Protein AF-A0A7C4M8S4-F1 (afdb_monomer_lite)

pLDDT: mean 85.82, std 18.83, range [34.22, 98.69]

Radius of gyration: 20.51 Å; chains: 1; bounding box: 35×55×74 Å

Sequence (175 aa):
MFLLSFLTACAVFVYPVNATPCAVLEVSLPEGTHHGYDMDPWLCECWFLNLTGASQTFTVRINNTSNSLRSYDTRLVIALNDAAYNKLVSLIVNGTGVPKTAFKWGTPKPYKLWTWPSGDVYPTWFNDTKINVGLIPTKSYKDLVVSVTFSDPEGVRIHFDAYGKTTSKTPTSDG

Structure (mmCIF, N/CA/C/O backbone):
data_AF-A0A7C4M8S4-F1
#
_entry.id   AF-A0A7C4M8S4-F1
#
loop_
_atom_site.group_PDB
_atom_site.id
_atom_site.type_symbol
_atom_site.label_atom_id
_atom_site.label_alt_id
_atom_site.label_comp_id
_atom_site.label_asym_id
_atom_site.label_entity_id
_atom_site.label_seq_id
_atom_site.pdbx_PDB_ins_code
_atom_site.Cartn_x
_atom_site.Cartn_y
_atom_site.Cartn_z
_atom_site.occupancy
_atom_site.B_iso_or_equiv
_atom_site.auth_seq_id
_atom_site.auth_comp_id
_atom_site.auth_asym_id
_atom_site.auth_atom_id
_atom_site.pdbx_PDB_model_num
ATOM 1 N N . MET A 1 1 ? 6.287 -40.638 -58.170 1.00 43.44 1 MET A N 1
ATOM 2 C CA . MET A 1 1 ? 6.939 -39.362 -57.811 1.00 43.44 1 MET A CA 1
ATOM 3 C C . MET A 1 1 ? 6.488 -39.013 -56.399 1.00 43.44 1 MET A C 1
ATOM 5 O O . MET A 1 1 ? 5.342 -38.628 -56.226 1.00 43.44 1 MET A O 1
ATOM 9 N N . PHE A 1 2 ? 7.312 -39.302 -55.389 1.00 35.28 2 PHE A N 1
ATOM 10 C CA . PHE A 1 2 ? 6.997 -39.015 -53.984 1.00 35.28 2 PHE A CA 1
ATOM 11 C C . PHE A 1 2 ? 7.276 -37.534 -53.707 1.00 35.28 2 PHE A C 1
ATOM 13 O O . PHE A 1 2 ? 8.407 -37.090 -53.893 1.00 35.28 2 PHE A O 1
ATOM 20 N N . LEU A 1 3 ? 6.259 -36.774 -53.294 1.00 35.06 3 LEU A N 1
ATOM 21 C CA . LEU A 1 3 ? 6.427 -35.401 -52.823 1.00 35.06 3 LEU A CA 1
ATOM 22 C C . LEU A 1 3 ? 6.675 -35.446 -51.310 1.00 35.06 3 LEU A C 1
ATOM 24 O O . LEU A 1 3 ? 5.769 -35.734 -50.531 1.00 35.06 3 LEU A O 1
ATOM 28 N N . LEU A 1 4 ? 7.922 -35.210 -50.912 1.00 38.78 4 LEU A N 1
ATOM 29 C CA . LEU A 1 4 ? 8.320 -34.974 -49.531 1.00 38.78 4 LEU A CA 1
ATOM 30 C C . LEU A 1 4 ? 8.424 -33.454 -49.358 1.00 38.78 4 LEU A C 1
ATOM 32 O O . LEU A 1 4 ? 9.266 -32.827 -49.997 1.00 38.78 4 LEU A O 1
ATOM 36 N N . SER A 1 5 ? 7.590 -32.847 -48.518 1.00 41.09 5 SER A N 1
ATOM 37 C CA . SER A 1 5 ? 7.762 -31.443 -48.131 1.00 41.09 5 SER A CA 1
ATOM 38 C C . SER A 1 5 ? 7.582 -31.286 -46.627 1.00 41.09 5 SER A C 1
ATOM 40 O O . SER A 1 5 ? 6.548 -31.627 -46.059 1.00 41.09 5 SER A O 1
ATOM 42 N N . PHE A 1 6 ? 8.674 -30.822 -46.024 1.00 36.06 6 PHE A N 1
ATOM 43 C CA . PHE A 1 6 ? 8.995 -30.718 -44.609 1.00 36.06 6 PHE A CA 1
ATOM 44 C C . PHE A 1 6 ? 8.009 -29.846 -43.816 1.00 36.06 6 PHE A C 1
ATOM 46 O O . PHE A 1 6 ? 7.744 -28.704 -44.187 1.00 36.06 6 PHE A O 1
ATOM 53 N N . LEU A 1 7 ? 7.550 -30.354 -42.667 1.00 39.41 7 LEU A N 1
ATOM 54 C CA . LEU A 1 7 ? 7.025 -29.521 -41.585 1.00 39.41 7 LEU A CA 1
ATOM 55 C C . LEU A 1 7 ? 8.213 -28.854 -40.876 1.00 39.41 7 LEU A C 1
ATOM 57 O O . LEU A 1 7 ? 8.986 -29.521 -40.187 1.00 39.41 7 LEU A O 1
ATOM 61 N N . THR A 1 8 ? 8.358 -27.541 -41.022 1.00 44.78 8 THR A N 1
ATOM 62 C CA . THR A 1 8 ? 9.295 -26.757 -40.212 1.00 44.78 8 THR A CA 1
ATOM 63 C C . THR A 1 8 ? 8.693 -26.580 -38.821 1.00 44.78 8 THR A C 1
ATOM 65 O O . THR A 1 8 ? 7.851 -25.712 -38.598 1.00 44.78 8 THR A O 1
ATOM 68 N N . ALA A 1 9 ? 9.096 -27.424 -37.873 1.00 41.81 9 ALA A N 1
ATOM 69 C CA . ALA A 1 9 ? 8.795 -27.211 -36.465 1.00 41.81 9 ALA A CA 1
ATOM 70 C C . ALA A 1 9 ? 9.640 -26.032 -35.951 1.00 41.81 9 ALA A C 1
ATOM 72 O O . ALA A 1 9 ? 10.842 -26.168 -35.730 1.00 41.81 9 ALA A O 1
ATOM 73 N N . CYS A 1 10 ? 9.022 -24.862 -35.770 1.00 41.75 10 CYS A N 1
ATOM 74 C CA . CYS A 1 10 ? 9.617 -23.782 -34.986 1.00 41.75 10 CYS A CA 1
ATOM 75 C C . CYS A 1 10 ? 9.725 -24.246 -33.528 1.00 41.75 10 CYS A C 1
ATOM 77 O O . CYS A 1 10 ? 8.742 -24.242 -32.790 1.00 41.75 10 CYS A O 1
ATOM 79 N N . ALA A 1 11 ? 10.921 -24.664 -33.116 1.00 39.28 11 ALA A N 1
ATOM 80 C CA . ALA A 1 11 ? 11.226 -24.929 -31.719 1.00 39.28 11 ALA A CA 1
ATOM 81 C C . ALA A 1 11 ? 11.187 -23.605 -30.940 1.00 39.28 11 ALA A C 1
ATOM 83 O O . ALA A 1 11 ? 12.084 -22.767 -31.055 1.00 39.28 11 ALA A O 1
ATOM 84 N N . VAL A 1 12 ? 10.131 -23.402 -30.151 1.00 41.56 12 VAL A N 1
ATOM 85 C CA . VAL A 1 12 ? 10.081 -22.326 -29.159 1.00 41.56 12 VAL A CA 1
ATOM 86 C C . VAL A 1 12 ? 11.000 -22.744 -28.015 1.00 41.56 12 VAL A C 1
ATOM 88 O O . VAL A 1 12 ? 10.657 -23.607 -27.212 1.00 41.56 12 VAL A O 1
ATOM 91 N N . PHE A 1 13 ? 12.202 -22.171 -27.963 1.00 37.44 13 PHE A N 1
ATOM 92 C CA . PHE A 1 13 ? 13.093 -22.339 -26.819 1.00 37.44 13 PHE A CA 1
ATOM 93 C C . PHE A 1 13 ? 12.480 -21.629 -25.608 1.00 37.44 13 PHE A C 1
ATOM 95 O O . PHE A 1 13 ? 12.590 -20.411 -25.461 1.00 37.44 13 PHE A O 1
ATOM 102 N N . VAL A 1 14 ? 11.821 -22.398 -24.743 1.00 40.66 14 VAL A N 1
ATOM 103 C CA . VAL A 1 14 ? 11.390 -21.936 -23.423 1.00 40.66 14 VAL A CA 1
ATOM 104 C C . VAL A 1 14 ? 12.630 -21.898 -22.537 1.00 40.66 14 VAL A C 1
ATOM 106 O O . VAL A 1 14 ? 13.100 -22.923 -22.047 1.00 40.66 14 VAL A O 1
ATOM 109 N N . TYR A 1 15 ? 13.215 -20.714 -22.376 1.00 36.31 15 TYR A N 1
ATOM 110 C CA . TYR A 1 15 ? 14.274 -20.516 -21.394 1.00 36.31 15 TYR A CA 1
ATOM 111 C C . TYR A 1 15 ? 13.623 -20.326 -20.022 1.00 36.31 15 TYR A C 1
ATOM 113 O O . TYR A 1 15 ? 12.847 -19.379 -19.875 1.00 36.31 15 TYR A O 1
ATOM 121 N N . PRO A 1 16 ? 13.943 -21.146 -19.004 1.00 41.91 16 PRO A N 1
ATOM 122 C CA . PRO A 1 16 ? 13.511 -20.853 -17.647 1.00 41.91 16 PRO A CA 1
ATOM 123 C C . PRO A 1 16 ? 14.074 -19.484 -17.248 1.00 41.91 16 PRO A C 1
ATOM 125 O O . PRO A 1 16 ? 15.283 -19.241 -17.311 1.00 41.91 16 PRO A O 1
ATOM 128 N N . VAL A 1 17 ? 13.187 -18.553 -16.894 1.00 47.12 17 VAL A N 1
ATOM 129 C CA . VAL A 1 17 ? 13.585 -17.245 -16.374 1.00 47.12 17 VAL A CA 1
ATOM 130 C C . VAL A 1 17 ? 14.263 -17.490 -15.028 1.00 47.12 17 VAL A C 1
ATOM 132 O O . VAL A 1 17 ? 13.606 -17.857 -14.058 1.00 47.12 17 VAL A O 1
ATOM 135 N N . ASN A 1 18 ? 15.580 -17.285 -14.965 1.00 42.59 18 ASN A N 1
ATOM 136 C CA . ASN A 1 18 ? 16.300 -17.190 -13.697 1.00 42.59 18 ASN A CA 1
ATOM 137 C C . ASN A 1 18 ? 15.758 -15.971 -12.939 1.00 42.59 18 ASN A C 1
ATOM 139 O O . ASN A 1 18 ? 16.159 -14.837 -13.197 1.00 42.59 18 ASN A O 1
ATOM 143 N N . ALA A 1 19 ? 14.791 -16.205 -12.054 1.00 49.06 19 ALA A N 1
ATOM 144 C CA . ALA A 1 19 ? 14.265 -15.200 -11.150 1.00 49.06 19 ALA A CA 1
ATOM 145 C C . ALA A 1 19 ? 15.331 -14.892 -10.093 1.00 49.06 19 ALA A C 1
ATOM 147 O O . ALA A 1 19 ? 15.596 -15.705 -9.207 1.00 49.06 19 ALA A O 1
ATOM 148 N N . THR A 1 20 ? 15.963 -13.726 -10.198 1.00 53.94 20 THR A N 1
ATOM 149 C CA . THR A 1 20 ? 16.802 -13.160 -9.133 1.00 53.94 20 THR A CA 1
ATOM 150 C C . THR A 1 20 ? 15.897 -12.838 -7.923 1.00 53.94 20 THR A C 1
ATOM 152 O O . THR A 1 20 ? 14.669 -12.766 -8.080 1.00 53.94 20 THR A O 1
ATOM 155 N N . PRO A 1 21 ? 16.434 -12.697 -6.693 1.00 66.69 21 PRO A N 1
ATOM 156 C CA . PRO A 1 21 ? 15.602 -12.558 -5.502 1.00 66.69 21 PRO A CA 1
ATOM 157 C C . PRO A 1 21 ? 14.622 -11.377 -5.569 1.00 66.69 21 PRO A C 1
ATOM 159 O O . PRO A 1 21 ? 14.757 -10.449 -6.372 1.00 66.69 21 PRO A O 1
ATOM 162 N N . CYS A 1 22 ? 13.606 -11.455 -4.710 1.00 72.00 22 CYS A N 1
ATOM 163 C CA . CYS A 1 22 ? 12.615 -10.408 -4.493 1.00 72.00 22 CYS A CA 1
ATOM 164 C C . CYS A 1 22 ? 13.293 -9.052 -4.227 1.00 72.00 22 CYS A C 1
ATOM 166 O O . CYS A 1 22 ? 14.270 -8.994 -3.487 1.00 72.00 22 CYS A O 1
ATOM 168 N N . ALA A 1 23 ? 12.758 -7.970 -4.791 1.00 81.50 23 ALA A N 1
ATOM 169 C CA . ALA A 1 23 ? 13.133 -6.601 -4.450 1.00 81.50 23 ALA A CA 1
ATOM 170 C C . ALA A 1 23 ? 12.010 -5.943 -3.649 1.00 81.50 23 ALA A C 1
ATOM 172 O O . ALA A 1 23 ? 10.840 -6.139 -3.981 1.00 81.50 23 ALA A O 1
ATOM 173 N N . VAL A 1 24 ? 12.373 -5.160 -2.634 1.00 84.88 24 VAL A N 1
ATOM 174 C CA . VAL A 1 24 ? 11.499 -4.123 -2.069 1.00 84.88 24 VAL A CA 1
ATOM 175 C C . VAL A 1 24 ? 11.543 -2.937 -3.036 1.00 84.88 24 VAL A C 1
ATOM 177 O O . VAL A 1 24 ? 12.625 -2.560 -3.490 1.00 84.88 24 VAL A O 1
ATOM 180 N N . LEU A 1 25 ? 10.381 -2.419 -3.427 1.00 89.75 25 LEU A N 1
ATOM 181 C CA . LEU A 1 25 ? 10.260 -1.287 -4.346 1.00 89.75 25 LEU A CA 1
ATOM 182 C C . LEU A 1 25 ? 9.957 -0.008 -3.573 1.00 89.75 25 LEU A C 1
ATOM 184 O O . LEU A 1 25 ? 9.309 -0.044 -2.532 1.00 89.75 25 LEU A O 1
ATOM 188 N N . GLU A 1 26 ? 10.388 1.121 -4.130 1.00 92.12 26 GLU A N 1
ATOM 189 C CA . GLU A 1 26 ? 10.094 2.436 -3.568 1.00 92.12 26 GLU A CA 1
ATOM 190 C C . GLU A 1 26 ? 8.631 2.796 -3.831 1.00 92.12 26 GLU A C 1
ATOM 192 O O . GLU A 1 26 ? 8.176 2.808 -4.980 1.00 92.12 26 GLU A O 1
ATOM 197 N N . VAL A 1 27 ? 7.900 3.119 -2.770 1.00 93.50 27 VAL A N 1
ATOM 198 C CA . VAL A 1 27 ? 6.529 3.619 -2.853 1.00 93.50 27 VAL A CA 1
ATOM 199 C C . VAL A 1 27 ? 6.528 5.119 -2.597 1.00 93.50 27 VAL A C 1
ATOM 201 O O . VAL A 1 27 ? 7.168 5.598 -1.666 1.00 93.50 27 VAL A O 1
ATOM 204 N N . SER A 1 28 ? 5.804 5.863 -3.428 1.00 94.44 28 SER A N 1
ATOM 205 C CA . SER A 1 28 ? 5.585 7.293 -3.243 1.00 94.44 28 SER A CA 1
ATOM 206 C C . SER A 1 28 ? 4.112 7.676 -3.331 1.00 94.44 28 SER A C 1
ATOM 208 O O . SER A 1 28 ? 3.291 6.955 -3.903 1.00 94.44 28 SER A O 1
ATOM 210 N N . LEU A 1 29 ? 3.780 8.827 -2.748 1.00 93.88 29 LEU A N 1
ATOM 211 C CA . LEU A 1 29 ? 2.461 9.452 -2.824 1.00 93.88 29 LEU A CA 1
ATOM 212 C C . LEU A 1 29 ? 2.602 10.727 -3.662 1.00 93.88 29 LEU A C 1
ATOM 214 O O . LEU A 1 29 ? 3.153 11.701 -3.151 1.00 93.88 29 LEU A O 1
ATOM 218 N N . PRO A 1 30 ? 2.169 10.744 -4.937 1.00 94.50 30 PRO A N 1
ATOM 219 C CA . PRO A 1 30 ? 2.305 11.918 -5.801 1.00 94.50 30 PRO A CA 1
ATOM 220 C C . PRO A 1 30 ? 1.666 13.190 -5.231 1.00 94.50 30 PRO A C 1
ATOM 222 O O . PRO A 1 30 ? 2.171 14.283 -5.469 1.00 94.50 30 PRO A O 1
ATOM 225 N N . GLU A 1 31 ? 0.574 13.054 -4.479 1.00 92.81 31 GLU A N 1
ATOM 226 C CA . GLU A 1 31 ? -0.099 14.158 -3.789 1.00 92.81 31 GLU A CA 1
ATOM 227 C C . GLU A 1 31 ? 0.508 14.478 -2.409 1.00 92.81 31 GLU A C 1
ATOM 229 O O . GLU A 1 31 ? 0.082 15.428 -1.756 1.00 92.81 31 GLU A O 1
ATOM 234 N N . GLY A 1 32 ? 1.470 13.677 -1.945 1.00 92.56 32 GLY A N 1
ATOM 235 C CA . GLY A 1 32 ? 2.094 13.790 -0.631 1.00 92.56 32 GLY A CA 1
ATOM 236 C C . GLY A 1 32 ? 3.443 14.505 -0.640 1.00 92.56 32 GLY A C 1
ATOM 237 O O . GLY A 1 32 ? 3.902 15.061 -1.637 1.00 92.56 32 GLY A O 1
ATOM 238 N N . THR A 1 33 ? 4.107 14.461 0.510 1.00 93.56 33 THR A N 1
ATOM 239 C CA . THR A 1 33 ? 5.442 15.024 0.733 1.00 93.56 33 THR A CA 1
ATOM 240 C C . THR A 1 33 ? 6.357 13.982 1.351 1.00 93.56 33 THR A C 1
ATOM 242 O O . THR A 1 33 ? 5.934 13.246 2.240 1.00 93.56 33 THR A O 1
ATOM 245 N N . HIS A 1 34 ? 7.615 13.937 0.924 1.00 91.31 34 HIS A N 1
ATOM 246 C CA . HIS A 1 34 ? 8.612 13.077 1.553 1.00 91.31 34 HIS A CA 1
ATOM 247 C C . HIS A 1 34 ? 8.958 13.594 2.959 1.00 91.31 34 HIS A C 1
ATOM 249 O O . HIS A 1 34 ? 9.375 14.746 3.111 1.00 91.31 34 HIS A O 1
ATOM 255 N N . HIS A 1 35 ? 8.810 12.743 3.971 1.00 89.81 35 HIS A N 1
ATOM 256 C CA . HIS A 1 35 ? 9.221 12.989 5.351 1.00 89.81 35 HIS A CA 1
ATOM 257 C C . HIS A 1 35 ? 10.577 12.333 5.605 1.00 89.81 35 HIS A C 1
ATOM 259 O O . HIS A 1 35 ? 10.873 11.256 5.093 1.00 89.81 35 HIS A O 1
ATOM 265 N N . GLY A 1 36 ? 11.445 13.022 6.341 1.00 89.88 36 GLY A N 1
ATOM 266 C CA . GLY A 1 36 ? 12.775 12.510 6.662 1.00 89.88 36 GLY A CA 1
ATOM 267 C C . GLY A 1 36 ? 12.745 11.428 7.741 1.00 89.88 36 GLY A C 1
ATOM 268 O O . GLY A 1 36 ? 11.713 10.839 8.046 1.00 89.88 36 GLY A O 1
ATOM 269 N N . TYR A 1 37 ? 13.902 11.198 8.352 1.00 90.94 37 TYR A N 1
ATOM 270 C CA . TYR A 1 37 ? 13.995 10.341 9.528 1.00 90.94 37 TYR A CA 1
ATOM 271 C C . TYR A 1 37 ? 13.085 10.844 10.662 1.00 90.94 37 TYR A C 1
ATOM 273 O O . TYR A 1 37 ? 13.086 12.036 10.981 1.00 90.94 37 TYR A O 1
ATOM 281 N N . ASP A 1 38 ? 12.367 9.921 11.301 1.00 92.12 38 ASP A N 1
ATOM 282 C CA . ASP A 1 38 ? 11.500 10.174 12.452 1.00 92.12 38 ASP A CA 1
ATOM 283 C C . ASP A 1 38 ? 11.603 9.015 13.458 1.00 92.12 38 ASP A C 1
ATOM 285 O O . ASP A 1 38 ? 11.935 7.887 13.097 1.00 92.12 38 ASP A O 1
ATOM 289 N N . MET A 1 39 ? 11.332 9.275 14.738 1.00 91.81 39 MET A N 1
ATOM 290 C CA . MET A 1 39 ? 11.258 8.208 15.743 1.00 91.81 39 MET A CA 1
ATOM 291 C C . MET A 1 39 ? 9.935 7.438 15.675 1.00 91.81 39 MET A C 1
ATOM 293 O O . MET A 1 39 ? 9.872 6.303 16.145 1.00 91.81 39 MET A O 1
ATOM 297 N N . ASP A 1 40 ? 8.877 8.043 15.130 1.00 92.19 40 ASP A N 1
ATOM 298 C CA . ASP A 1 40 ? 7.628 7.350 14.836 1.00 92.19 40 ASP A CA 1
ATOM 299 C C . ASP A 1 40 ? 7.812 6.505 13.562 1.00 92.19 40 ASP A C 1
ATOM 301 O O . ASP A 1 40 ? 7.985 7.071 12.478 1.00 92.19 40 ASP A O 1
ATOM 305 N N . PRO A 1 41 ? 7.750 5.161 13.639 1.00 91.56 41 PRO A N 1
ATOM 306 C CA . PRO A 1 41 ? 7.945 4.305 12.470 1.00 91.56 41 PRO A CA 1
ATOM 307 C C . PRO A 1 41 ? 6.891 4.531 11.377 1.00 91.56 41 PRO A C 1
ATOM 309 O O . PRO A 1 41 ? 7.131 4.182 10.231 1.00 91.56 41 PRO A O 1
ATOM 312 N N . TRP A 1 42 ? 5.743 5.142 11.693 1.00 92.38 42 TRP A N 1
ATOM 313 C CA . TRP A 1 42 ? 4.729 5.513 10.696 1.00 92.38 42 TRP A CA 1
ATOM 314 C C . TRP A 1 42 ? 5.068 6.773 9.897 1.00 92.38 42 TRP A C 1
ATOM 316 O O . TRP A 1 42 ? 4.343 7.099 8.960 1.00 92.38 42 TRP A O 1
ATOM 326 N N . LEU A 1 43 ? 6.096 7.513 10.309 1.00 91.81 43 LEU A N 1
ATOM 327 C CA . LEU A 1 43 ? 6.542 8.745 9.662 1.00 91.81 43 LEU A CA 1
ATOM 328 C C . LEU A 1 43 ? 7.993 8.650 9.180 1.00 91.81 43 LEU A C 1
ATOM 330 O O . LEU A 1 43 ? 8.404 9.454 8.352 1.00 91.81 43 LEU A O 1
ATOM 334 N N . CYS A 1 44 ? 8.774 7.691 9.678 1.00 88.50 44 CYS A N 1
ATOM 335 C CA . CYS A 1 44 ? 10.195 7.582 9.376 1.00 88.50 44 CYS A CA 1
ATOM 336 C C . CYS A 1 44 ? 10.453 7.237 7.901 1.00 88.50 44 CYS A C 1
ATOM 338 O O . CYS A 1 44 ? 10.033 6.186 7.425 1.00 88.50 44 CYS A O 1
ATOM 340 N N . GLU A 1 45 ? 11.171 8.120 7.199 1.00 86.12 45 GLU A N 1
ATOM 341 C CA . GLU A 1 45 ? 11.644 7.930 5.817 1.00 86.12 45 GLU A CA 1
ATOM 342 C C . GLU A 1 45 ? 10.535 7.521 4.828 1.00 86.12 45 GLU A C 1
ATOM 344 O O . GLU A 1 45 ? 10.736 6.682 3.948 1.00 86.12 45 GLU A O 1
ATOM 349 N N . CYS A 1 46 ? 9.347 8.118 4.963 1.00 87.06 46 CYS A N 1
ATOM 350 C CA . CYS A 1 46 ? 8.179 7.769 4.160 1.00 87.06 46 CYS A CA 1
ATOM 351 C C . CYS A 1 46 ? 7.641 8.950 3.340 1.00 87.06 46 CYS A C 1
ATOM 353 O O . CYS A 1 46 ? 7.893 10.123 3.615 1.00 87.06 46 CYS A O 1
ATOM 355 N N . TRP A 1 47 ? 6.824 8.647 2.332 1.00 90.50 47 TRP A N 1
ATOM 356 C CA . TRP A 1 47 ? 5.928 9.648 1.758 1.00 90.50 47 TRP A CA 1
ATOM 357 C C . TRP A 1 47 ? 4.699 9.789 2.650 1.00 90.50 47 TRP A C 1
ATOM 359 O O . TRP A 1 47 ? 4.041 8.804 2.975 1.00 90.50 47 TRP A O 1
ATOM 369 N N . PHE A 1 48 ? 4.381 11.020 3.030 1.00 90.50 48 PHE A N 1
ATOM 370 C CA . PHE A 1 48 ? 3.284 11.340 3.930 1.00 90.50 48 PHE A CA 1
ATOM 371 C C . PHE A 1 48 ? 2.217 12.171 3.217 1.00 90.50 48 PHE A C 1
ATOM 373 O O . PHE A 1 48 ? 2.521 13.114 2.485 1.00 90.50 48 PHE A O 1
ATOM 380 N N . LEU A 1 49 ? 0.952 11.831 3.455 1.00 91.94 49 LEU A N 1
ATOM 381 C CA . LEU A 1 49 ? -0.208 12.554 2.950 1.00 91.94 49 LEU A CA 1
ATOM 382 C C . LEU A 1 49 ? -1.239 12.663 4.074 1.00 91.94 49 LEU A C 1
ATOM 384 O O . LEU A 1 49 ? -1.787 11.656 4.519 1.00 91.94 49 LEU A O 1
ATOM 388 N N . ASN A 1 50 ? -1.504 13.888 4.531 1.00 90.75 50 ASN A N 1
ATOM 389 C CA . ASN A 1 50 ? -2.525 14.140 5.542 1.00 90.75 50 ASN A CA 1
ATOM 390 C C . ASN A 1 50 ? -3.877 14.390 4.872 1.00 90.75 50 ASN A C 1
ATOM 392 O O . ASN A 1 50 ? -4.010 15.313 4.068 1.00 90.75 50 ASN A O 1
ATOM 396 N N . LEU A 1 51 ? -4.879 13.588 5.217 1.00 88.44 51 LEU A N 1
ATOM 397 C CA . LEU A 1 51 ? -6.196 13.624 4.590 1.00 88.44 51 LEU A CA 1
ATOM 398 C C . LEU A 1 51 ? -7.270 13.908 5.637 1.00 88.44 51 LEU A C 1
ATOM 400 O O . LEU A 1 51 ? -7.282 13.307 6.710 1.00 88.44 51 LEU A O 1
ATOM 404 N N . THR A 1 52 ? -8.190 14.820 5.325 1.00 89.25 52 THR A N 1
ATOM 405 C CA . THR A 1 52 ? -9.258 15.234 6.241 1.00 89.25 52 THR A CA 1
ATOM 406 C C . THR A 1 52 ? -10.593 14.613 5.851 1.00 89.25 52 THR A C 1
ATOM 408 O O . THR A 1 52 ? -11.060 14.749 4.723 1.00 89.25 52 THR A O 1
ATOM 411 N N . GLY A 1 53 ? -11.239 13.940 6.803 1.00 92.56 53 GLY A N 1
ATOM 412 C CA . GLY A 1 53 ? -12.537 13.295 6.601 1.00 92.56 53 GLY A CA 1
ATOM 413 C C . GLY A 1 53 ? -12.454 11.781 6.405 1.00 92.56 53 GLY A C 1
ATOM 414 O O . GLY A 1 53 ? -11.393 11.206 6.181 1.00 92.56 53 GLY A O 1
ATOM 415 N N . ALA A 1 54 ? -13.613 11.135 6.523 1.00 94.81 54 ALA A N 1
ATOM 416 C CA . ALA A 1 54 ? -13.748 9.684 6.634 1.00 94.81 54 ALA A CA 1
ATOM 417 C C . ALA A 1 54 ? -13.560 8.913 5.315 1.00 94.81 54 ALA A C 1
ATOM 419 O O . ALA A 1 54 ? -13.298 7.715 5.348 1.00 94.81 54 ALA A O 1
ATOM 420 N N . SER A 1 55 ? -13.724 9.568 4.162 1.00 97.06 55 SER A N 1
ATOM 421 C CA . SER A 1 55 ? -13.588 8.948 2.838 1.00 97.06 55 SER A CA 1
ATOM 422 C C . SER A 1 55 ? -12.596 9.717 1.992 1.00 97.06 55 SER A C 1
ATOM 424 O O . SER A 1 55 ? -12.701 10.935 1.889 1.00 97.06 55 SER A O 1
ATOM 426 N N . GLN A 1 56 ? -11.664 8.998 1.379 1.00 96.62 56 GLN A N 1
ATOM 427 C CA . GLN A 1 56 ? -10.574 9.581 0.612 1.00 96.62 56 GLN A CA 1
ATOM 428 C C . GLN A 1 56 ? -10.338 8.820 -0.681 1.00 96.62 56 GLN A C 1
ATOM 430 O O . GLN A 1 56 ? -10.595 7.618 -0.772 1.00 96.62 56 GLN A O 1
ATOM 435 N N . THR A 1 57 ? -9.820 9.524 -1.682 1.00 97.31 57 THR A N 1
ATOM 436 C CA . THR A 1 57 ? -9.249 8.915 -2.882 1.00 97.31 57 THR A CA 1
ATOM 437 C C . THR A 1 57 ? -7.946 9.616 -3.232 1.00 97.31 57 THR A C 1
ATOM 439 O O . THR A 1 57 ? -7.914 10.841 -3.295 1.00 97.31 57 THR A O 1
ATOM 442 N N . PHE A 1 58 ? -6.881 8.844 -3.419 1.00 97.25 58 PHE A N 1
ATOM 443 C CA . PHE A 1 58 ? -5.531 9.343 -3.688 1.00 97.25 58 PHE A CA 1
ATOM 444 C C . PHE A 1 58 ? -4.733 8.333 -4.516 1.00 97.25 58 PHE A C 1
ATOM 446 O O . PHE A 1 58 ? -5.155 7.184 -4.695 1.00 97.25 58 PHE A O 1
ATOM 453 N N . THR A 1 59 ? -3.578 8.757 -5.023 1.00 97.94 59 THR A N 1
ATOM 454 C CA . THR A 1 59 ? -2.703 7.920 -5.839 1.00 97.94 59 THR A CA 1
ATOM 455 C C . THR A 1 59 ? -1.562 7.350 -5.003 1.00 97.94 59 THR A C 1
ATOM 457 O O . THR A 1 59 ? -0.893 8.051 -4.251 1.00 97.94 59 THR A O 1
ATOM 460 N N . VAL A 1 60 ? -1.299 6.057 -5.169 1.00 97.94 60 VAL A N 1
ATOM 461 C CA . VAL A 1 60 ? -0.073 5.402 -4.704 1.00 97.94 60 VAL A CA 1
ATOM 462 C C . VAL A 1 60 ? 0.752 5.034 -5.926 1.00 97.94 60 VAL A C 1
ATOM 464 O O . VAL A 1 60 ? 0.250 4.376 -6.840 1.00 97.94 60 VAL A O 1
ATOM 467 N N . ARG A 1 61 ? 2.022 5.431 -5.948 1.00 98.19 61 ARG A N 1
ATOM 468 C CA . ARG A 1 61 ? 2.958 5.120 -7.026 1.00 98.19 61 ARG A CA 1
ATOM 469 C C . ARG A 1 61 ? 3.991 4.109 -6.556 1.00 98.19 61 ARG A C 1
ATOM 471 O O . ARG A 1 61 ? 4.694 4.346 -5.582 1.00 98.19 61 ARG A O 1
ATOM 478 N N . ILE A 1 62 ? 4.130 3.007 -7.288 1.00 97.56 62 ILE A N 1
ATOM 479 C CA . ILE A 1 62 ? 5.213 2.038 -7.083 1.00 97.56 62 ILE A CA 1
ATOM 480 C C . ILE A 1 62 ? 6.292 2.299 -8.128 1.00 97.56 62 ILE A C 1
ATOM 482 O O . ILE A 1 62 ? 6.044 2.157 -9.328 1.00 97.56 62 ILE A O 1
ATOM 486 N N . ASN A 1 63 ? 7.490 2.652 -7.675 1.00 96.44 63 ASN A N 1
ATOM 487 C CA . ASN A 1 63 ? 8.629 3.002 -8.510 1.00 96.44 63 ASN A CA 1
ATOM 488 C C . ASN A 1 63 ? 9.610 1.831 -8.596 1.00 96.44 63 ASN A C 1
ATOM 490 O O . ASN A 1 63 ? 10.082 1.299 -7.590 1.00 96.44 63 ASN A O 1
ATOM 494 N N . ASN A 1 64 ? 9.982 1.458 -9.819 1.00 94.56 64 ASN A N 1
ATOM 495 C CA . ASN A 1 64 ? 11.145 0.619 -10.054 1.00 94.56 64 ASN A CA 1
ATOM 496 C C . ASN A 1 64 ? 12.348 1.504 -10.394 1.00 94.56 64 ASN A C 1
ATOM 498 O O . ASN A 1 64 ? 12.524 1.950 -11.532 1.00 94.56 64 ASN A O 1
ATOM 502 N N . THR A 1 65 ? 13.206 1.719 -9.403 1.00 92.44 65 THR A N 1
ATOM 503 C CA . THR A 1 65 ? 14.398 2.565 -9.525 1.00 92.44 65 THR A CA 1
ATOM 504 C C . THR A 1 65 ? 15.583 1.863 -10.188 1.00 92.44 65 THR A C 1
ATOM 506 O O . THR A 1 65 ? 16.588 2.518 -10.488 1.00 92.44 65 THR A O 1
ATOM 509 N N . SER A 1 66 ? 15.492 0.560 -10.475 1.00 90.12 66 SER A N 1
ATOM 510 C CA . SER A 1 66 ? 16.585 -0.195 -11.088 1.00 90.12 66 SER A CA 1
ATOM 511 C C . SER A 1 66 ? 16.878 0.261 -12.520 1.00 90.12 66 SER A C 1
ATOM 513 O O . SER A 1 66 ? 15.971 0.481 -13.326 1.00 90.12 66 SER A O 1
ATOM 515 N N . ASN A 1 67 ? 18.171 0.360 -12.848 1.00 89.75 67 ASN A N 1
ATOM 516 C CA . ASN A 1 67 ? 18.663 0.650 -14.201 1.00 89.75 67 ASN A CA 1
ATOM 517 C C . ASN A 1 67 ? 18.610 -0.566 -15.142 1.00 89.75 67 ASN A C 1
ATOM 519 O O . ASN A 1 67 ? 18.665 -0.395 -16.354 1.00 89.75 67 ASN A O 1
ATOM 523 N N . SER A 1 68 ? 18.559 -1.785 -14.604 1.00 88.44 68 SER A N 1
ATOM 524 C CA . SER A 1 68 ? 18.788 -3.013 -15.382 1.00 88.44 68 SER A CA 1
ATOM 525 C C . SER A 1 68 ? 17.793 -4.134 -15.099 1.00 88.44 68 SER A C 1
ATOM 527 O O . SER A 1 68 ? 17.672 -5.057 -15.904 1.00 88.44 68 SER A O 1
ATOM 529 N N . LEU A 1 69 ? 17.063 -4.063 -13.983 1.00 90.62 69 LEU A N 1
ATOM 530 C CA . LEU A 1 69 ? 16.095 -5.076 -13.581 1.00 90.62 69 LEU A CA 1
ATOM 531 C C . LEU A 1 69 ? 14.666 -4.548 -13.655 1.00 90.62 69 LEU A C 1
ATOM 533 O O . LEU A 1 69 ? 14.358 -3.408 -13.313 1.00 90.62 69 LEU A O 1
ATOM 537 N N . ARG A 1 70 ? 13.774 -5.425 -14.086 1.00 91.06 70 ARG A N 1
ATOM 538 C CA . ARG A 1 70 ? 12.327 -5.236 -14.082 1.00 91.06 70 ARG A CA 1
ATOM 539 C C . ARG A 1 70 ? 11.756 -5.923 -12.852 1.00 91.06 70 ARG A C 1
ATOM 541 O O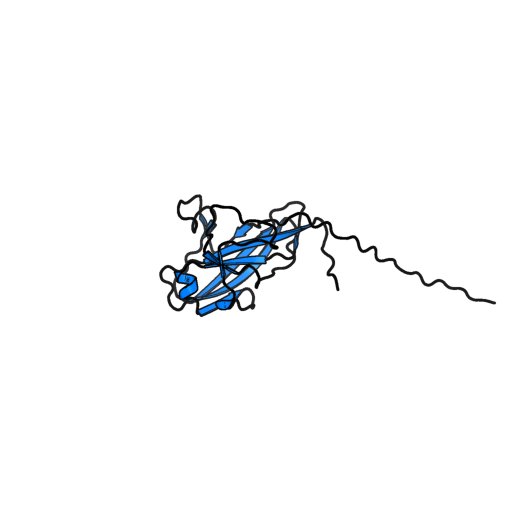 . ARG A 1 70 ? 12.294 -6.949 -12.431 1.00 91.06 70 ARG A O 1
ATOM 548 N N . SER A 1 71 ? 10.655 -5.399 -12.329 1.00 92.50 71 SER A N 1
ATOM 549 C CA . SER A 1 71 ? 9.872 -6.081 -11.300 1.00 92.50 71 SER A CA 1
ATOM 550 C C . SER A 1 71 ? 8.670 -6.768 -11.935 1.00 92.50 71 SER A C 1
ATOM 552 O O . SER A 1 71 ? 8.039 -6.190 -12.813 1.00 92.50 71 SER A O 1
ATOM 554 N N . TYR A 1 72 ? 8.363 -7.995 -11.538 1.00 91.50 72 TYR A N 1
ATOM 555 C CA . TYR A 1 72 ? 7.168 -8.719 -11.969 1.00 91.50 72 TYR A CA 1
ATOM 556 C C . TYR A 1 72 ? 6.561 -9.487 -10.801 1.00 91.50 72 TYR A C 1
ATOM 558 O O . TYR A 1 72 ? 7.224 -9.690 -9.782 1.00 91.50 72 TYR A O 1
ATOM 566 N N . ASP A 1 73 ? 5.295 -9.901 -10.946 1.00 92.44 73 ASP A N 1
ATOM 567 C CA . ASP A 1 73 ? 4.491 -10.351 -9.798 1.00 92.44 73 ASP A CA 1
ATOM 568 C C . ASP A 1 73 ? 4.620 -9.329 -8.651 1.00 92.44 73 ASP A C 1
ATOM 570 O O . ASP A 1 73 ? 4.818 -9.698 -7.493 1.00 92.44 73 ASP A O 1
ATOM 574 N N . THR A 1 74 ? 4.620 -8.035 -9.013 1.00 94.88 74 THR A N 1
ATOM 575 C CA . THR A 1 74 ? 4.787 -6.923 -8.082 1.00 94.88 74 THR A CA 1
ATOM 576 C C . THR A 1 74 ? 3.528 -6.805 -7.247 1.00 94.88 74 THR A C 1
ATOM 578 O O . THR A 1 74 ? 2.427 -6.693 -7.782 1.00 94.88 74 THR A O 1
ATOM 581 N N . ARG A 1 75 ? 3.675 -6.824 -5.932 1.00 95.81 75 ARG A N 1
ATOM 582 C CA . ARG A 1 75 ? 2.583 -6.799 -4.970 1.00 95.81 75 ARG A CA 1
ATOM 583 C C . ARG A 1 75 ? 2.658 -5.539 -4.143 1.00 95.81 75 ARG A C 1
ATOM 585 O O . ARG A 1 75 ? 3.734 -5.165 -3.682 1.00 95.81 75 ARG A O 1
ATOM 592 N N . LEU A 1 76 ? 1.498 -4.924 -3.958 1.00 97.56 76 LEU A N 1
ATOM 593 C CA . LEU A 1 76 ? 1.330 -3.864 -2.979 1.00 97.56 76 LEU A CA 1
ATOM 594 C C . LEU A 1 76 ? 1.076 -4.510 -1.615 1.00 97.56 76 LEU A C 1
ATOM 596 O O . LEU A 1 76 ? 0.229 -5.401 -1.489 1.00 97.56 76 LEU A O 1
ATOM 600 N N . VAL A 1 77 ? 1.810 -4.053 -0.612 1.00 97.44 77 VAL A N 1
ATOM 601 C CA . VAL A 1 77 ? 1.537 -4.319 0.793 1.00 97.44 77 VAL A CA 1
ATOM 602 C C . VAL A 1 77 ? 0.778 -3.127 1.343 1.00 97.44 77 VAL A C 1
ATOM 604 O O . VAL A 1 77 ? 1.162 -1.981 1.130 1.00 97.44 77 VAL A O 1
ATOM 607 N N . ILE A 1 78 ? -0.317 -3.407 2.033 1.00 98.25 78 ILE A N 1
ATOM 608 C CA . ILE A 1 78 ? -1.135 -2.398 2.695 1.00 98.25 78 ILE A CA 1
ATOM 609 C C . ILE A 1 78 ? -1.116 -2.721 4.177 1.00 98.25 78 ILE A C 1
ATOM 611 O O . ILE A 1 78 ? -1.543 -3.813 4.557 1.00 98.25 78 ILE A O 1
ATOM 615 N N . ALA A 1 79 ? -0.648 -1.788 4.993 1.00 98.12 79 ALA A N 1
ATOM 616 C CA . ALA A 1 79 ? -0.578 -1.894 6.440 1.00 98.12 79 ALA A CA 1
ATOM 617 C C . ALA A 1 79 ? -1.520 -0.876 7.096 1.00 98.12 79 ALA A C 1
ATOM 619 O O . ALA A 1 79 ? -1.647 0.260 6.649 1.00 98.12 79 ALA A O 1
ATOM 620 N N . LEU A 1 80 ? -2.210 -1.300 8.149 1.00 98.38 80 LEU A N 1
ATOM 621 C CA . LEU A 1 80 ? -3.198 -0.527 8.891 1.00 98.38 80 LEU A CA 1
ATOM 622 C C . LEU A 1 80 ? -2.837 -0.578 10.369 1.00 98.38 80 LEU A C 1
ATOM 624 O O . LEU A 1 80 ? -2.677 -1.667 10.919 1.00 98.38 80 LEU A O 1
ATOM 628 N N . ASN A 1 81 ? -2.787 0.578 11.030 1.00 97.81 81 ASN A N 1
ATOM 629 C CA . ASN A 1 81 ? -2.714 0.583 12.487 1.00 97.81 81 ASN A CA 1
ATOM 630 C C . ASN A 1 81 ? -4.032 0.061 13.093 1.00 97.81 81 ASN A C 1
ATOM 632 O O . ASN A 1 81 ? -5.036 -0.108 12.394 1.00 97.81 81 ASN A O 1
ATOM 636 N N . ASP A 1 82 ? -4.063 -0.175 14.406 1.00 98.19 82 ASP A N 1
ATOM 637 C CA . ASP A 1 82 ? -5.257 -0.722 15.067 1.00 98.19 82 ASP A CA 1
ATOM 638 C C . ASP A 1 82 ? -6.509 0.139 14.862 1.00 98.19 82 ASP A C 1
ATOM 640 O O . ASP A 1 82 ? -7.601 -0.392 14.645 1.00 98.19 82 ASP A O 1
ATOM 644 N N . ALA A 1 83 ? -6.367 1.467 14.886 1.00 98.06 83 ALA A N 1
ATOM 645 C CA . ALA A 1 83 ? -7.475 2.381 14.624 1.00 98.06 83 ALA A CA 1
ATOM 646 C C . ALA A 1 83 ? -8.016 2.202 13.197 1.00 98.06 83 ALA A C 1
ATOM 648 O O . ALA A 1 83 ? -9.219 2.008 13.017 1.00 98.06 83 ALA A O 1
ATOM 649 N N . ALA A 1 84 ? -7.133 2.194 12.195 1.00 98.12 84 ALA A N 1
ATOM 650 C CA . ALA A 1 84 ? -7.492 2.003 10.798 1.00 98.12 84 ALA A CA 1
ATOM 651 C C . ALA A 1 84 ? -8.162 0.648 10.562 1.00 98.12 84 ALA A C 1
ATOM 653 O O . ALA A 1 84 ? -9.233 0.596 9.962 1.00 98.12 84 ALA A O 1
ATOM 654 N N . TYR A 1 85 ? -7.595 -0.445 11.080 1.00 98.56 85 TYR A N 1
ATOM 655 C CA . TYR A 1 85 ? -8.193 -1.773 10.945 1.00 98.56 85 TYR A CA 1
ATOM 656 C C . TYR A 1 85 ? -9.587 -1.830 11.581 1.00 98.56 85 TYR A C 1
ATOM 658 O O . TYR A 1 85 ? -10.543 -2.301 10.959 1.00 98.56 85 TYR A O 1
ATOM 666 N N . ASN A 1 86 ? -9.744 -1.322 12.805 1.00 98.44 86 ASN A N 1
ATOM 667 C CA . ASN A 1 86 ? -11.017 -1.380 13.517 1.00 98.44 86 ASN A CA 1
ATOM 668 C C . ASN A 1 86 ? -12.105 -0.534 12.853 1.00 98.44 86 ASN A C 1
ATOM 670 O O . ASN A 1 86 ? -13.238 -1.005 12.755 1.00 98.44 86 ASN A O 1
ATOM 674 N N . LYS A 1 87 ? -11.743 0.637 12.326 1.00 98.38 87 LYS A N 1
ATOM 675 C CA . LYS A 1 87 ? -12.662 1.597 11.706 1.00 98.38 87 LYS A CA 1
ATOM 676 C C . LYS A 1 87 ? -12.829 1.402 10.193 1.00 98.38 87 LYS A C 1
ATOM 678 O O . LYS A 1 87 ? -13.598 2.137 9.582 1.00 98.38 87 LYS A O 1
ATOM 683 N N . LEU A 1 88 ? -12.138 0.445 9.565 1.00 98.56 88 LEU A N 1
ATOM 684 C CA . LEU A 1 88 ? -12.221 0.217 8.118 1.00 98.56 88 LEU A CA 1
ATOM 685 C C . LEU A 1 88 ? -13.636 -0.200 7.690 1.00 98.56 88 LEU A C 1
ATOM 687 O O . LEU A 1 88 ? -14.130 -1.249 8.107 1.00 98.56 88 LEU A O 1
ATOM 691 N N . VAL A 1 89 ? -14.242 0.590 6.800 1.00 98.50 89 VAL A N 1
ATOM 692 C CA . VAL A 1 89 ? -15.538 0.301 6.165 1.00 98.50 89 VAL A CA 1
ATOM 693 C C . VAL A 1 89 ? -15.327 -0.269 4.765 1.00 98.50 89 VAL A C 1
ATOM 695 O O . VAL A 1 89 ? -15.880 -1.318 4.438 1.00 98.50 89 VAL A O 1
ATOM 698 N N . SER A 1 90 ? -14.506 0.383 3.939 1.00 98.50 90 SER A N 1
ATOM 699 C CA . SER A 1 90 ? -14.177 -0.092 2.593 1.00 98.50 90 SER A CA 1
ATOM 700 C C . SER A 1 90 ? -12.766 0.321 2.182 1.00 98.50 90 SER A C 1
ATOM 702 O O . SER A 1 90 ? -12.264 1.373 2.571 1.00 98.50 90 SER A O 1
ATOM 704 N N . LEU A 1 91 ? -12.122 -0.529 1.384 1.00 98.69 91 LEU A N 1
ATOM 705 C CA . LEU A 1 91 ? -10.856 -0.238 0.724 1.00 98.69 91 LEU A CA 1
ATOM 706 C C . LEU A 1 91 ? -10.890 -0.845 -0.674 1.00 98.69 91 LEU A C 1
ATOM 708 O O . LEU A 1 91 ? -11.125 -2.046 -0.836 1.00 98.69 91 LEU A O 1
ATOM 712 N N . ILE A 1 92 ? -10.659 -0.011 -1.679 1.00 98.62 92 ILE A N 1
ATOM 713 C CA . ILE A 1 92 ? -10.612 -0.384 -3.088 1.00 98.62 92 ILE A CA 1
ATOM 714 C C . ILE A 1 92 ? -9.301 0.150 -3.655 1.00 98.62 92 ILE A C 1
ATOM 716 O O . ILE A 1 92 ? -9.005 1.334 -3.534 1.00 98.62 92 ILE A O 1
ATOM 720 N N . VAL A 1 93 ? -8.524 -0.720 -4.294 1.00 98.50 93 VAL A N 1
ATOM 721 C CA . VAL A 1 93 ? -7.279 -0.346 -4.971 1.00 98.50 93 VAL A CA 1
ATOM 722 C C . VAL A 1 93 ? -7.401 -0.720 -6.438 1.00 98.50 93 VAL A C 1
ATOM 724 O O . VAL A 1 93 ? -7.533 -1.896 -6.777 1.00 98.50 93 VAL A O 1
ATOM 727 N N . ASN A 1 94 ? -7.391 0.287 -7.308 1.00 96.94 94 ASN A N 1
ATOM 728 C CA . ASN A 1 94 ? -7.543 0.152 -8.756 1.00 96.94 94 ASN A CA 1
ATOM 729 C C . ASN A 1 94 ? -8.736 -0.748 -9.153 1.00 96.94 94 ASN A C 1
ATOM 731 O O . ASN A 1 94 ? -8.606 -1.679 -9.945 1.00 96.94 94 ASN A O 1
ATOM 735 N N . GLY A 1 95 ? -9.888 -0.533 -8.507 1.00 96.75 95 GLY A N 1
ATOM 736 C CA . GLY A 1 95 ? -11.114 -1.321 -8.703 1.00 96.75 95 GLY A CA 1
ATOM 737 C C . GLY A 1 95 ? -11.164 -2.669 -7.968 1.00 96.75 95 GLY A C 1
ATOM 738 O O . GLY A 1 95 ? -12.223 -3.287 -7.907 1.00 96.75 95 GLY A O 1
ATOM 739 N N . THR A 1 96 ? -10.066 -3.123 -7.360 1.00 98.38 96 THR A N 1
ATOM 740 C CA . THR A 1 96 ? -10.031 -4.367 -6.578 1.00 98.38 96 THR A CA 1
ATOM 741 C C . THR A 1 96 ? -10.369 -4.093 -5.116 1.00 98.38 96 THR A C 1
ATOM 743 O O . THR A 1 96 ? -9.648 -3.370 -4.431 1.00 98.38 96 THR A O 1
ATOM 746 N N . GLY A 1 97 ? -11.449 -4.696 -4.616 1.00 98.31 97 GLY A N 1
ATOM 747 C CA . GLY A 1 97 ? -11.818 -4.618 -3.203 1.00 98.31 97 GLY A CA 1
ATOM 748 C C . GLY A 1 97 ? -10.852 -5.400 -2.307 1.00 98.31 97 GLY A C 1
ATOM 749 O O . GLY A 1 97 ? -10.578 -6.580 -2.547 1.00 98.31 97 GLY A O 1
ATOM 750 N N . VAL A 1 98 ? -10.375 -4.763 -1.240 1.00 98.62 98 VAL A N 1
ATOM 751 C CA . VAL A 1 98 ? -9.543 -5.379 -0.200 1.00 98.62 98 VAL A CA 1
ATOM 752 C C . VAL A 1 98 ? -10.387 -5.492 1.074 1.00 98.62 98 VAL A C 1
ATOM 754 O O . VAL A 1 98 ? -10.471 -4.538 1.848 1.00 98.62 98 VAL A O 1
ATOM 757 N N . PRO A 1 99 ? -11.074 -6.628 1.303 1.00 98.06 99 PRO A N 1
ATOM 758 C CA . PRO A 1 99 ? -11.953 -6.761 2.458 1.00 98.06 99 PRO A CA 1
ATOM 759 C C . PRO A 1 99 ? -11.138 -6.775 3.755 1.00 98.06 99 PRO A C 1
ATOM 761 O O . PRO A 1 99 ? -10.033 -7.316 3.787 1.00 98.06 99 PRO A O 1
ATOM 764 N N . LYS A 1 100 ? -11.715 -6.265 4.850 1.00 97.88 100 LYS A N 1
ATOM 765 C CA . LYS A 1 100 ? -11.090 -6.267 6.187 1.00 97.88 100 LYS A CA 1
ATOM 766 C C . LYS A 1 100 ? -10.584 -7.656 6.610 1.00 97.88 100 LYS A C 1
ATOM 768 O O . LYS A 1 100 ? -9.505 -7.772 7.174 1.00 97.88 100 LYS A O 1
ATOM 773 N N . THR A 1 101 ? -11.304 -8.720 6.249 1.00 97.88 101 THR A N 1
ATOM 774 C CA . THR A 1 101 ? -10.924 -10.122 6.519 1.00 97.88 101 THR A CA 1
ATOM 775 C C . THR A 1 101 ? -9.676 -10.601 5.772 1.00 97.88 101 THR A C 1
ATOM 777 O O . THR A 1 101 ? -9.160 -11.673 6.073 1.00 97.88 101 THR A O 1
ATOM 780 N N . ALA A 1 102 ? -9.180 -9.843 4.790 1.00 98.06 102 ALA A N 1
ATOM 781 C CA . ALA A 1 102 ? -7.931 -10.145 4.100 1.00 98.06 102 ALA A CA 1
ATOM 782 C C . ALA A 1 102 ? -6.690 -9.663 4.871 1.00 98.06 102 ALA A C 1
ATOM 784 O O . ALA A 1 102 ? -5.576 -10.032 4.491 1.00 98.06 102 ALA A O 1
ATOM 785 N N . PHE A 1 103 ? -6.861 -8.842 5.909 1.00 98.50 103 PHE A N 1
ATOM 786 C CA . PHE A 1 103 ? -5.764 -8.374 6.746 1.00 98.50 103 PHE A CA 1
ATOM 787 C C . PHE A 1 103 ? -5.446 -9.397 7.835 1.00 98.50 103 PHE A C 1
ATOM 789 O O . PHE A 1 103 ? -6.335 -10.010 8.424 1.00 98.50 103 PHE A O 1
ATOM 796 N N . LYS A 1 104 ? -4.156 -9.569 8.110 1.00 98.00 104 LYS A N 1
ATOM 797 C CA . LYS A 1 104 ? -3.630 -10.440 9.164 1.00 98.00 104 LYS A CA 1
ATOM 798 C C . LYS A 1 104 ? -2.650 -9.657 10.027 1.00 98.00 104 LYS A C 1
ATOM 800 O O . LYS A 1 104 ? -1.961 -8.778 9.516 1.00 98.00 104 LYS A O 1
ATOM 805 N N . TRP A 1 105 ? -2.581 -9.985 11.312 1.00 97.88 105 TRP A N 1
ATOM 806 C CA . TRP A 1 105 ? -1.605 -9.386 12.217 1.00 97.88 105 TRP A CA 1
ATOM 807 C C . TRP A 1 105 ? -0.218 -9.999 12.007 1.00 97.88 105 TRP A C 1
ATOM 809 O O . TRP A 1 105 ? -0.078 -11.225 11.991 1.00 97.88 105 TRP A O 1
ATOM 819 N N . GLY A 1 106 ? 0.809 -9.162 11.868 1.00 95.62 106 GLY A N 1
ATOM 820 C CA . GLY A 1 106 ? 2.206 -9.587 11.853 1.00 95.62 106 GLY A CA 1
ATOM 821 C C . GLY A 1 106 ? 3.072 -8.772 10.900 1.00 95.62 106 GLY A C 1
ATOM 822 O O . GLY A 1 106 ? 2.842 -7.585 10.687 1.00 95.62 106 GLY A O 1
ATOM 823 N N . THR A 1 107 ? 4.067 -9.440 10.322 1.00 94.50 107 THR A N 1
ATOM 824 C CA . THR A 1 107 ? 5.039 -8.850 9.394 1.00 94.50 107 THR A CA 1
ATOM 825 C C . THR A 1 107 ? 4.954 -9.556 8.036 1.00 94.50 107 THR A C 1
ATOM 827 O O . THR A 1 107 ? 4.849 -10.792 8.008 1.00 94.50 107 THR A O 1
ATOM 830 N N . PRO A 1 108 ? 5.009 -8.827 6.905 1.00 92.19 108 PRO A N 1
ATOM 831 C CA . PRO A 1 108 ? 5.076 -9.420 5.579 1.00 92.19 108 PRO A CA 1
ATOM 832 C C . PRO A 1 108 ? 6.205 -10.439 5.457 1.00 92.19 108 PRO A C 1
ATOM 834 O O . PRO A 1 108 ? 7.314 -10.253 5.957 1.00 92.19 108 PRO A O 1
ATOM 837 N N . LYS A 1 109 ? 5.917 -11.531 4.746 1.00 90.94 109 LYS A N 1
ATOM 838 C CA . LYS A 1 109 ? 6.916 -12.545 4.400 1.00 90.94 109 LYS A CA 1
ATOM 839 C C . LYS A 1 109 ? 6.891 -12.776 2.891 1.00 90.94 109 LYS A C 1
ATOM 841 O O . LYS A 1 109 ? 6.262 -13.749 2.452 1.00 90.94 109 LYS A O 1
ATOM 846 N N . PRO A 1 110 ? 7.515 -11.889 2.088 1.00 89.19 110 PRO A N 1
ATOM 847 C CA . PRO A 1 110 ? 7.486 -11.971 0.632 1.00 89.19 110 PRO A CA 1
ATOM 848 C C . PRO A 1 110 ? 7.825 -13.376 0.132 1.00 89.19 110 PRO A C 1
ATOM 850 O O . PRO A 1 110 ? 8.857 -13.964 0.476 1.00 89.19 110 PRO A O 1
ATOM 853 N N . TYR A 1 111 ? 6.889 -13.953 -0.625 1.00 84.88 111 TYR A N 1
ATOM 854 C CA . TYR A 1 111 ? 6.955 -15.313 -1.176 1.00 84.88 111 TYR A CA 1
ATOM 855 C C . TYR A 1 111 ? 7.262 -16.425 -0.156 1.00 84.88 111 TYR A C 1
ATOM 857 O O . TYR A 1 111 ? 7.704 -17.502 -0.541 1.00 84.88 111 TYR A O 1
ATOM 865 N N . LYS A 1 112 ? 7.022 -16.188 1.142 1.00 83.62 112 LYS A N 1
ATOM 866 C CA . LYS A 1 112 ? 7.396 -17.060 2.275 1.00 83.62 112 LYS A CA 1
ATOM 867 C C . LYS A 1 112 ? 8.900 -17.314 2.429 1.00 83.62 112 LYS A C 1
ATOM 869 O O . LYS A 1 112 ? 9.287 -18.127 3.269 1.00 83.62 112 LYS A O 1
ATOM 874 N N . LEU A 1 113 ? 9.731 -16.610 1.669 1.00 79.69 113 LEU A N 1
ATOM 875 C CA . LEU A 1 113 ? 11.174 -16.819 1.612 1.00 79.69 113 LEU A CA 1
ATOM 876 C C . LEU A 1 113 ? 11.936 -15.757 2.409 1.00 79.69 113 LEU A C 1
ATOM 878 O O . LEU A 1 113 ? 12.962 -16.070 3.000 1.00 79.69 113 LEU A O 1
ATOM 882 N N . TRP A 1 114 ? 11.433 -14.522 2.437 1.00 77.00 114 TRP A N 1
ATOM 883 C CA . TRP A 1 114 ? 12.152 -13.368 2.979 1.00 77.00 114 TRP A CA 1
ATOM 884 C C . TRP A 1 114 ? 11.471 -12.822 4.225 1.00 77.00 114 TRP A C 1
ATOM 886 O O . TRP A 1 114 ? 10.245 -12.768 4.283 1.00 77.00 114 TRP A O 1
ATOM 896 N N . THR A 1 115 ? 12.271 -12.401 5.200 1.00 82.19 115 THR A N 1
ATOM 897 C CA . THR A 1 115 ? 11.802 -11.586 6.325 1.00 82.19 115 THR A CA 1
ATOM 898 C C . THR A 1 115 ? 11.814 -10.126 5.888 1.00 82.19 115 THR A C 1
ATOM 900 O O . THR A 1 115 ? 12.796 -9.685 5.291 1.00 82.19 115 THR A O 1
ATOM 903 N N . TRP A 1 116 ? 10.731 -9.391 6.148 1.00 86.69 116 TRP A N 1
ATOM 904 C CA . TRP A 1 116 ? 10.703 -7.948 5.900 1.00 86.69 116 TRP A CA 1
ATOM 905 C C . TRP A 1 116 ? 11.790 -7.231 6.721 1.00 86.69 116 TRP A C 1
ATOM 907 O O . TRP A 1 116 ? 12.052 -7.666 7.849 1.00 86.69 116 TRP A O 1
ATOM 917 N N . PRO A 1 117 ? 12.429 -6.168 6.198 1.00 80.38 117 PRO A N 1
ATOM 918 C CA . PRO A 1 117 ? 13.379 -5.373 6.969 1.00 80.38 117 PRO A CA 1
ATOM 919 C C . PRO A 1 117 ? 12.796 -4.908 8.312 1.00 80.38 117 PRO A C 1
ATOM 921 O O . PRO A 1 117 ? 11.626 -4.544 8.413 1.00 80.38 117 PRO A O 1
ATOM 924 N N . SER A 1 118 ? 13.614 -4.946 9.363 1.00 75.69 118 SER A N 1
ATOM 925 C CA . SER A 1 118 ? 13.24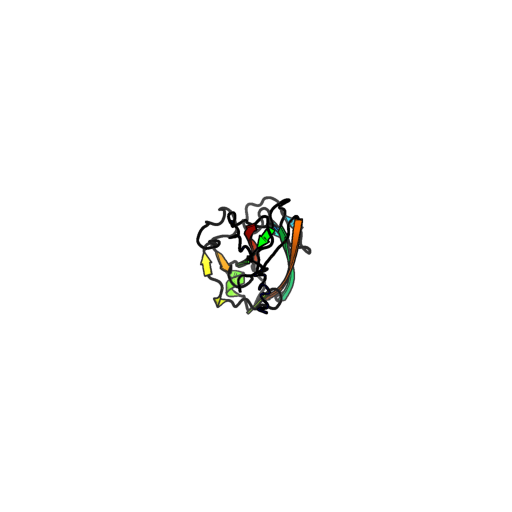2 -4.424 10.681 1.00 75.69 118 SER A CA 1
ATOM 926 C C . SER A 1 118 ? 13.246 -2.895 10.695 1.00 75.69 118 SER A C 1
ATOM 928 O O . SER A 1 118 ? 14.092 -2.298 10.034 1.00 75.69 118 SER A O 1
ATOM 930 N N . GLY A 1 119 ? 12.403 -2.285 11.533 1.00 70.62 119 GLY A N 1
ATOM 931 C CA . GLY A 1 119 ? 12.369 -0.828 11.750 1.00 70.62 119 GLY A CA 1
ATOM 932 C C . GLY A 1 119 ? 11.221 -0.102 11.044 1.00 70.62 119 GLY A C 1
ATOM 933 O O . GLY A 1 119 ? 11.036 1.086 11.265 1.00 70.62 119 GLY A O 1
ATOM 934 N N . ASP A 1 120 ? 10.446 -0.830 10.247 1.00 84.38 120 ASP A N 1
ATOM 935 C CA . ASP A 1 120 ? 9.232 -0.356 9.581 1.00 84.38 120 ASP A CA 1
ATOM 936 C C . ASP A 1 120 ? 7.999 -0.473 10.514 1.00 84.38 120 ASP A C 1
ATOM 938 O O . ASP A 1 120 ? 8.119 -0.888 11.670 1.00 84.38 120 ASP A O 1
ATOM 942 N N . VAL A 1 121 ? 6.790 -0.182 10.029 1.00 93.56 121 VAL A N 1
ATOM 943 C CA . VAL A 1 121 ? 5.522 -0.165 10.795 1.00 93.56 121 VAL A CA 1
ATOM 944 C C . VAL A 1 121 ? 5.066 -1.525 11.351 1.00 93.56 121 VAL A C 1
ATOM 946 O O . VAL A 1 121 ? 3.994 -1.633 11.950 1.00 93.56 121 VAL A O 1
ATOM 949 N N . TYR A 1 122 ? 5.843 -2.586 11.139 1.00 93.94 122 TYR A N 1
ATOM 950 C CA . TYR A 1 122 ? 5.498 -3.959 11.497 1.00 93.94 122 TYR A CA 1
ATOM 951 C C . TYR A 1 122 ? 6.067 -4.363 12.872 1.00 93.94 122 TYR A C 1
ATOM 953 O O . TYR A 1 122 ? 7.189 -3.985 13.209 1.00 93.94 122 TYR A O 1
ATOM 961 N N . PRO A 1 123 ? 5.371 -5.219 13.647 1.00 94.81 123 PRO A N 1
ATOM 962 C CA . PRO A 1 123 ? 4.143 -5.935 13.296 1.00 94.81 123 PRO A CA 1
ATOM 963 C C . PRO A 1 123 ? 2.885 -5.058 13.354 1.00 94.81 123 PRO A C 1
ATOM 965 O O . PRO A 1 123 ? 2.719 -4.254 14.265 1.00 94.81 123 PRO A O 1
ATOM 968 N N . THR A 1 124 ? 1.973 -5.261 12.401 1.00 97.31 124 THR A N 1
ATOM 969 C CA . THR A 1 124 ? 0.668 -4.579 12.364 1.00 97.31 124 THR A CA 1
ATOM 970 C C . THR A 1 124 ? -0.351 -5.360 11.519 1.00 97.31 124 THR A C 1
ATOM 972 O O . THR A 1 124 ? -0.061 -6.480 11.082 1.00 97.31 124 THR A O 1
ATOM 975 N N . TRP A 1 125 ? -1.557 -4.828 11.290 1.00 98.38 125 TRP A N 1
ATOM 976 C CA . TRP A 1 125 ? -2.530 -5.440 10.378 1.00 98.38 125 TRP A CA 1
ATOM 977 C C . TRP A 1 125 ? -2.123 -5.191 8.934 1.00 98.38 125 TRP A C 1
ATOM 979 O O . TRP A 1 125 ? -2.094 -4.046 8.500 1.00 98.38 125 TRP A O 1
ATOM 989 N N . PHE A 1 126 ? -1.868 -6.239 8.153 1.00 98.12 126 PHE A N 1
ATOM 990 C CA . PHE A 1 126 ? -1.447 -6.059 6.766 1.00 98.12 126 PHE A CA 1
ATOM 991 C C . PHE A 1 126 ? -2.099 -7.025 5.778 1.00 98.12 126 PHE A C 1
ATOM 993 O O . PHE A 1 126 ? -2.494 -8.143 6.126 1.00 98.12 126 PHE A O 1
ATOM 1000 N N . ASN A 1 127 ? -2.167 -6.604 4.515 1.00 98.00 127 ASN A N 1
ATOM 1001 C CA . ASN A 1 127 ? -2.449 -7.458 3.369 1.00 98.00 127 ASN A CA 1
ATOM 1002 C C . ASN A 1 127 ? -1.351 -7.315 2.311 1.00 98.00 127 ASN A C 1
ATOM 1004 O O . ASN A 1 127 ? -1.034 -6.212 1.889 1.00 98.00 127 ASN A O 1
ATOM 1008 N N . ASP A 1 128 ? -0.827 -8.445 1.845 1.00 95.62 128 ASP A N 1
ATOM 1009 C CA . ASP A 1 128 ? 0.228 -8.522 0.828 1.00 95.62 128 ASP A CA 1
ATOM 1010 C C . ASP A 1 128 ? -0.127 -9.470 -0.332 1.00 95.62 128 ASP A C 1
ATOM 1012 O O . ASP A 1 128 ? 0.741 -10.018 -1.015 1.00 95.62 128 ASP A O 1
ATOM 1016 N N . THR A 1 129 ? -1.419 -9.754 -0.511 1.00 94.75 129 THR A N 1
ATOM 1017 C CA . THR A 1 129 ? -1.882 -10.827 -1.409 1.00 94.75 129 THR A CA 1
ATOM 1018 C C . THR A 1 129 ? -2.974 -10.410 -2.378 1.00 94.75 129 THR A C 1
ATOM 1020 O O . THR A 1 129 ? -3.132 -11.075 -3.398 1.00 94.75 129 THR A O 1
ATOM 1023 N N . LYS A 1 130 ? -3.741 -9.353 -2.087 1.00 96.62 130 LYS A N 1
ATOM 1024 C CA . LYS A 1 130 ? -4.893 -8.968 -2.913 1.00 96.62 130 LYS A CA 1
ATOM 1025 C C . LYS A 1 130 ? -4.508 -8.164 -4.142 1.00 96.62 130 LYS A C 1
ATOM 1027 O O . LYS A 1 130 ? -5.154 -8.314 -5.172 1.00 96.62 130 LYS A O 1
ATOM 1032 N N . ILE A 1 131 ? -3.473 -7.338 -4.041 1.00 97.94 131 ILE A N 1
ATOM 1033 C CA . ILE A 1 131 ? -3.115 -6.393 -5.094 1.00 97.94 131 ILE A CA 1
ATOM 1034 C C . ILE A 1 131 ? -1.840 -6.863 -5.785 1.00 97.94 131 ILE A C 1
ATOM 1036 O O . ILE A 1 131 ? -0.740 -6.715 -5.255 1.00 97.94 131 ILE A O 1
ATOM 1040 N N . ASN A 1 132 ? -2.007 -7.434 -6.980 1.00 96.56 132 ASN A N 1
ATOM 1041 C CA . ASN A 1 132 ? -0.915 -7.732 -7.899 1.00 96.56 132 ASN A CA 1
ATOM 1042 C C . ASN A 1 132 ? -0.919 -6.710 -9.036 1.00 96.56 132 ASN A C 1
ATOM 1044 O O . ASN A 1 132 ? -1.862 -6.609 -9.815 1.00 96.56 132 ASN A O 1
ATOM 1048 N N . VAL A 1 133 ? 0.159 -5.949 -9.106 1.00 95.00 133 VAL A N 1
ATOM 1049 C CA . VAL A 1 133 ? 0.386 -4.831 -10.017 1.00 95.00 133 VAL A CA 1
ATOM 1050 C C . VAL A 1 133 ? 1.090 -5.309 -11.297 1.00 95.00 133 VAL A C 1
ATOM 1052 O O . VAL A 1 133 ? 1.157 -4.589 -12.297 1.00 95.00 133 VAL A O 1
ATOM 1055 N N . GLY A 1 134 ? 1.560 -6.560 -11.319 1.00 93.75 134 GLY A N 1
ATOM 1056 C CA . GLY A 1 134 ? 2.147 -7.208 -12.484 1.00 93.75 134 GLY A CA 1
ATOM 1057 C C . GLY A 1 134 ? 3.561 -6.716 -12.777 1.00 93.75 134 GLY A C 1
ATOM 1058 O O . GLY A 1 134 ? 4.377 -6.604 -11.874 1.00 93.75 134 GLY A O 1
ATOM 1059 N N . LEU A 1 135 ? 3.865 -6.485 -14.056 1.00 94.12 135 LEU A N 1
ATOM 1060 C CA . LEU A 1 135 ? 5.179 -6.029 -14.518 1.00 94.12 135 LEU A CA 1
ATOM 1061 C C . LEU A 1 135 ? 5.341 -4.511 -14.337 1.00 94.12 135 LEU A C 1
ATOM 1063 O O . LEU A 1 135 ? 4.495 -3.747 -14.806 1.00 94.12 135 LEU A O 1
ATOM 1067 N N . ILE A 1 136 ? 6.468 -4.090 -13.763 1.00 94.94 136 ILE A N 1
ATOM 1068 C CA . ILE A 1 136 ? 6.982 -2.715 -13.790 1.00 94.94 136 ILE A CA 1
ATOM 1069 C C . ILE A 1 136 ? 8.358 -2.725 -14.485 1.00 94.94 136 ILE A C 1
ATOM 1071 O O . ILE A 1 136 ? 9.308 -3.330 -13.966 1.00 94.94 136 ILE A O 1
ATOM 1075 N N . PRO A 1 137 ? 8.499 -2.091 -15.667 1.00 93.75 137 PRO A N 1
ATOM 1076 C CA . PRO A 1 137 ? 9.775 -1.999 -16.377 1.00 93.75 137 PRO A CA 1
ATOM 1077 C C . PRO A 1 137 ? 10.875 -1.293 -15.570 1.00 93.75 137 PRO A C 1
ATOM 1079 O O . PRO A 1 137 ? 10.617 -0.670 -14.544 1.00 93.75 137 PRO A O 1
ATOM 1082 N N . THR A 1 138 ? 12.116 -1.384 -16.048 1.00 92.56 138 THR A N 1
ATOM 1083 C CA . THR A 1 138 ? 13.258 -0.606 -15.533 1.00 92.56 138 THR A CA 1
ATOM 1084 C C . THR A 1 138 ? 12.970 0.892 -15.604 1.00 92.56 138 THR A C 1
ATOM 1086 O O . THR A 1 138 ? 12.438 1.340 -16.622 1.00 92.56 138 THR A O 1
ATOM 1089 N N . LYS A 1 139 ? 13.369 1.663 -14.584 1.00 93.19 139 LYS A N 1
ATOM 1090 C CA . LYS A 1 139 ? 13.189 3.130 -14.533 1.00 93.19 139 LYS A CA 1
ATOM 1091 C C . LYS A 1 139 ? 11.769 3.585 -14.870 1.00 93.19 139 LYS A C 1
ATOM 1093 O O . LYS A 1 139 ? 11.559 4.555 -15.592 1.00 93.19 139 LYS A O 1
ATOM 1098 N N . SER A 1 140 ? 10.794 2.849 -14.362 1.00 95.81 140 SER A N 1
ATOM 1099 C CA . SER A 1 140 ? 9.381 3.089 -14.620 1.00 95.81 140 SER A CA 1
ATOM 1100 C C . SER A 1 140 ? 8.588 2.986 -13.325 1.00 95.81 140 SER A C 1
ATOM 1102 O O . SER A 1 140 ? 9.134 2.666 -12.267 1.00 95.81 140 SER A O 1
ATOM 1104 N N . TYR A 1 141 ? 7.298 3.270 -13.411 1.00 97.19 141 TYR A N 1
ATOM 1105 C CA . TYR A 1 141 ? 6.391 3.249 -12.279 1.00 97.19 141 TYR A CA 1
ATOM 1106 C C . TYR A 1 141 ? 5.014 2.742 -12.695 1.00 97.19 141 TYR A C 1
ATOM 1108 O O . TYR A 1 141 ? 4.681 2.683 -13.883 1.00 97.19 141 TYR A O 1
ATOM 1116 N N . LYS A 1 142 ? 4.209 2.378 -11.700 1.00 97.75 142 LYS A N 1
ATOM 1117 C CA . LYS A 1 142 ? 2.770 2.178 -11.857 1.00 97.75 142 LYS A CA 1
ATOM 1118 C C . LYS A 1 142 ? 2.015 2.940 -10.785 1.00 97.75 142 LYS A C 1
ATOM 1120 O O . LYS A 1 142 ? 2.360 2.850 -9.609 1.00 97.75 142 LYS A O 1
ATOM 1125 N N . ASP A 1 143 ? 0.968 3.621 -11.229 1.00 98.25 143 ASP A N 1
ATOM 1126 C CA . ASP A 1 143 ? 0.048 4.351 -10.369 1.00 98.25 143 ASP A CA 1
ATOM 1127 C C . ASP A 1 143 ? -1.160 3.475 -10.043 1.00 98.25 143 ASP A C 1
ATOM 1129 O O . ASP A 1 143 ? -1.699 2.767 -10.899 1.00 98.25 143 ASP A O 1
ATOM 1133 N N . LEU A 1 144 ? -1.567 3.518 -8.782 1.00 98.19 144 LEU A N 1
ATOM 1134 C CA . LEU A 1 144 ? -2.717 2.820 -8.236 1.00 98.19 144 LEU A CA 1
ATOM 1135 C C . LEU A 1 144 ? -3.625 3.852 -7.579 1.00 98.19 144 LEU A C 1
ATOM 1137 O O . LEU A 1 144 ? -3.207 4.553 -6.662 1.00 98.19 144 LEU A O 1
ATOM 1141 N N . VAL A 1 145 ? -4.878 3.916 -8.020 1.00 98.31 145 VAL A N 1
ATOM 1142 C CA . VAL A 1 145 ? -5.890 4.736 -7.350 1.00 98.31 145 VAL A CA 1
ATOM 1143 C C . VAL A 1 145 ? -6.400 3.972 -6.135 1.00 98.31 145 VAL A C 1
ATOM 1145 O O . VAL A 1 145 ? -6.922 2.862 -6.274 1.00 98.31 145 VAL A O 1
ATOM 1148 N N . VAL A 1 146 ? -6.248 4.558 -4.954 1.00 98.50 146 VAL A N 1
ATOM 1149 C CA . VAL A 1 146 ? -6.758 4.022 -3.695 1.00 98.50 146 VAL A CA 1
ATOM 1150 C C . VAL A 1 146 ? -7.976 4.829 -3.288 1.00 98.50 146 VAL A C 1
ATOM 1152 O O . VAL A 1 146 ? -7.880 6.039 -3.124 1.00 98.50 146 VAL A O 1
ATOM 1155 N N . SER A 1 147 ? -9.100 4.152 -3.075 1.00 98.38 147 SER A N 1
ATOM 1156 C CA . SER A 1 147 ? -10.296 4.716 -2.454 1.00 98.38 147 SER A CA 1
ATOM 1157 C C . SER A 1 147 ? -10.553 3.996 -1.137 1.00 98.38 147 SER A C 1
ATOM 1159 O O . SER A 1 147 ? -10.686 2.771 -1.107 1.00 98.38 147 SER A O 1
ATOM 1161 N N . VAL A 1 148 ? -10.613 4.746 -0.042 1.00 98.25 148 VAL A N 1
ATOM 1162 C CA . VAL A 1 148 ? -10.763 4.195 1.308 1.00 98.25 148 VAL A CA 1
ATOM 1163 C C . VAL A 1 148 ? -11.827 4.957 2.081 1.00 98.25 148 VAL A C 1
ATOM 1165 O O . VAL A 1 148 ? -11.906 6.183 2.001 1.00 98.25 148 VAL A O 1
ATOM 1168 N N . THR A 1 149 ? -12.628 4.223 2.847 1.00 98.50 149 THR A N 1
ATOM 1169 C CA . THR A 1 149 ? -13.605 4.776 3.782 1.00 98.50 149 THR A CA 1
ATOM 1170 C C . THR A 1 149 ? -13.416 4.146 5.154 1.00 98.50 149 THR A C 1
ATOM 1172 O O . THR A 1 149 ? -13.393 2.919 5.302 1.00 98.50 149 THR A O 1
ATOM 1175 N N . PHE A 1 150 ? -13.349 4.999 6.167 1.00 98.25 150 PHE A N 1
ATOM 1176 C CA . PHE A 1 150 ? -13.390 4.638 7.577 1.00 98.25 150 PHE A CA 1
ATOM 1177 C C . PHE A 1 150 ? -14.713 5.099 8.191 1.00 98.25 150 PHE A C 1
ATOM 1179 O O . PHE A 1 150 ? -15.346 6.028 7.699 1.00 98.25 150 PHE A O 1
ATOM 1186 N N . SER A 1 151 ? -15.149 4.464 9.275 1.00 98.12 151 SER A N 1
ATOM 1187 C CA . SER A 1 151 ? -16.317 4.917 10.038 1.00 98.12 151 SER A CA 1
ATOM 1188 C C . SER A 1 151 ? -16.032 6.211 10.803 1.00 98.12 151 SER A C 1
ATOM 1190 O O . SER A 1 151 ? -16.946 6.975 11.087 1.00 98.12 151 SER A O 1
ATOM 1192 N N . ASP A 1 152 ? -14.763 6.436 11.141 1.00 96.25 152 ASP A N 1
ATOM 1193 C CA . ASP A 1 152 ? -14.243 7.607 11.840 1.00 96.25 152 ASP A CA 1
ATOM 1194 C C . ASP A 1 152 ? -12.737 7.737 11.502 1.00 96.25 152 ASP A C 1
ATOM 1196 O O . ASP A 1 152 ? -12.019 6.736 11.590 1.00 96.25 152 ASP A O 1
ATOM 1200 N N . PRO A 1 153 ? -12.247 8.911 11.056 1.00 94.69 153 PRO A N 1
ATOM 1201 C CA . PRO A 1 153 ? -10.848 9.093 10.669 1.00 94.69 153 PRO A CA 1
ATOM 1202 C C . PRO A 1 153 ? -9.888 9.297 11.855 1.00 94.69 153 PRO A C 1
ATOM 1204 O O . PRO A 1 153 ? -8.676 9.330 11.646 1.00 94.69 153 PRO A O 1
ATOM 1207 N N . GLU A 1 154 ? -10.372 9.453 13.091 1.00 95.62 154 GLU A N 1
ATOM 1208 C CA . GLU A 1 154 ? -9.507 9.767 14.232 1.00 95.62 154 GLU A CA 1
ATOM 1209 C C . GLU A 1 154 ? -8.464 8.665 14.486 1.00 95.62 154 GLU A C 1
ATOM 1211 O O . GLU A 1 154 ? -8.800 7.492 14.690 1.00 95.62 154 GLU A O 1
ATOM 1216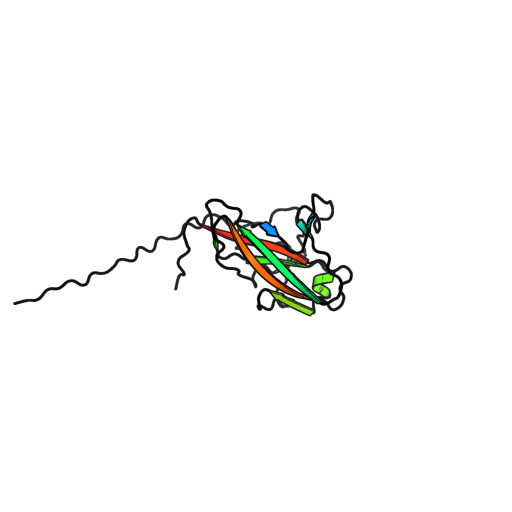 N N . GLY A 1 155 ? -7.184 9.056 14.484 1.00 94.88 155 GLY A N 1
ATOM 1217 C CA . GLY A 1 155 ? -6.043 8.180 14.768 1.00 94.88 155 GLY A CA 1
ATOM 1218 C C . GLY A 1 155 ? -5.741 7.132 13.691 1.00 94.88 155 GLY A C 1
ATOM 1219 O O . GLY A 1 155 ? -4.866 6.291 13.893 1.00 94.88 155 GLY A O 1
ATOM 1220 N N . VAL A 1 156 ? -6.449 7.152 12.562 1.00 96.88 156 VAL A N 1
ATOM 1221 C CA . VAL A 1 156 ? -6.272 6.206 11.454 1.00 96.88 156 VAL A CA 1
ATOM 1222 C C . VAL A 1 156 ? -4.953 6.473 10.730 1.00 96.88 156 VAL A C 1
ATOM 1224 O O . VAL A 1 156 ? -4.668 7.603 10.339 1.00 96.88 156 VAL A O 1
ATOM 1227 N N . ARG A 1 157 ? -4.165 5.416 10.510 1.00 97.06 157 ARG A N 1
ATOM 1228 C CA . ARG A 1 157 ? -2.953 5.447 9.681 1.00 97.06 157 ARG A CA 1
ATOM 1229 C C . ARG A 1 157 ? -2.933 4.255 8.728 1.00 97.06 157 ARG A C 1
ATOM 1231 O O . ARG A 1 157 ? -3.227 3.128 9.132 1.00 97.06 157 ARG A O 1
ATOM 1238 N N . ILE A 1 158 ? -2.577 4.520 7.475 1.00 97.06 158 ILE A N 1
ATOM 1239 C CA . ILE A 1 158 ? -2.367 3.520 6.428 1.00 97.06 158 ILE A CA 1
ATOM 1240 C C . ILE A 1 158 ? -0.952 3.684 5.881 1.00 97.06 158 ILE A C 1
ATOM 1242 O O . ILE A 1 158 ? -0.521 4.803 5.616 1.00 97.06 158 ILE A O 1
ATOM 1246 N N . HIS A 1 159 ? -0.243 2.573 5.732 1.00 96.62 159 HIS A N 1
ATOM 1247 C CA . HIS A 1 159 ? 1.109 2.520 5.190 1.00 96.62 159 HIS A CA 1
ATOM 1248 C C . HIS A 1 159 ? 1.134 1.604 3.969 1.00 96.62 159 HIS A C 1
ATOM 1250 O O . HIS A 1 159 ? 0.390 0.618 3.907 1.00 96.62 159 HIS A O 1
ATOM 1256 N N . PHE A 1 160 ? 1.952 1.954 2.981 1.00 96.56 160 PHE A N 1
ATOM 1257 C CA . PHE A 1 160 ? 2.044 1.239 1.716 1.00 96.56 160 PHE A CA 1
ATOM 1258 C C . PHE A 1 160 ? 3.490 0.881 1.419 1.00 96.56 160 PHE A C 1
ATOM 1260 O O . PHE A 1 160 ? 4.322 1.767 1.252 1.00 96.56 160 PHE A O 1
ATOM 1267 N N . ASP A 1 161 ? 3.738 -0.408 1.224 1.00 95.56 161 ASP A N 1
ATOM 1268 C CA . ASP A 1 161 ? 5.003 -0.905 0.693 1.00 95.56 161 ASP A CA 1
ATOM 1269 C C . ASP A 1 161 ? 4.768 -1.680 -0.596 1.00 95.56 161 ASP A C 1
ATOM 1271 O O . ASP A 1 161 ? 3.638 -1.997 -0.980 1.00 95.56 161 ASP A O 1
ATOM 1275 N N . ALA A 1 162 ? 5.849 -2.042 -1.275 1.00 95.50 162 ALA A N 1
ATOM 1276 C CA . ALA A 1 162 ? 5.766 -2.910 -2.430 1.00 95.50 162 ALA A CA 1
ATOM 1277 C C . ALA A 1 162 ? 6.950 -3.863 -2.498 1.00 95.50 162 ALA A C 1
ATOM 1279 O O . ALA A 1 162 ? 8.079 -3.534 -2.138 1.00 95.50 162 ALA A O 1
ATOM 1280 N N . TYR A 1 163 ? 6.692 -5.056 -3.017 1.00 94.56 163 TYR A N 1
ATOM 1281 C CA . TYR A 1 163 ? 7.741 -6.003 -3.355 1.00 94.56 163 TYR A CA 1
ATOM 1282 C C . TYR A 1 163 ? 7.432 -6.712 -4.666 1.00 94.56 163 TYR A C 1
ATOM 1284 O O . TYR A 1 163 ? 6.285 -6.781 -5.093 1.00 94.56 163 TYR A O 1
ATOM 1292 N N . GLY A 1 164 ? 8.439 -7.272 -5.320 1.00 93.44 164 GLY A N 1
ATOM 1293 C CA . GLY A 1 164 ? 8.230 -8.064 -6.528 1.00 93.44 164 GLY A CA 1
ATOM 1294 C C . GLY A 1 164 ? 9.434 -8.918 -6.869 1.00 93.44 164 GLY A C 1
ATOM 1295 O O . GLY A 1 164 ? 10.547 -8.662 -6.408 1.00 93.44 164 GLY A O 1
ATOM 1296 N N . LYS A 1 165 ? 9.240 -9.933 -7.706 1.00 91.00 165 LYS A N 1
ATOM 1297 C CA . LYS A 1 165 ? 10.353 -10.710 -8.259 1.00 91.00 165 LYS A CA 1
ATOM 1298 C C . LYS A 1 165 ? 11.129 -9.859 -9.255 1.00 91.00 165 LYS A C 1
ATOM 1300 O O . LYS A 1 165 ? 10.558 -8.979 -9.898 1.00 91.00 165 LYS A O 1
ATOM 1305 N N . THR A 1 166 ? 12.417 -10.142 -9.419 1.00 88.19 166 THR A N 1
ATOM 1306 C CA . THR A 1 166 ? 13.271 -9.393 -10.345 1.00 88.19 166 THR A CA 1
ATOM 1307 C C . THR A 1 166 ? 13.720 -10.240 -11.529 1.00 88.19 166 THR A C 1
ATOM 1309 O O . THR A 1 166 ? 13.890 -11.456 -11.437 1.00 88.19 166 THR A O 1
ATOM 1312 N N . THR A 1 167 ? 13.868 -9.596 -12.685 1.00 85.94 167 THR A N 1
ATOM 1313 C CA . THR A 1 167 ? 14.374 -10.225 -13.912 1.00 85.94 167 THR A CA 1
ATOM 1314 C C . THR A 1 167 ? 14.978 -9.180 -14.846 1.00 85.94 167 THR A C 1
ATOM 1316 O O . THR A 1 167 ? 14.565 -8.021 -14.852 1.00 85.94 167 THR A O 1
ATOM 1319 N N . SER A 1 168 ? 15.940 -9.587 -15.671 1.00 82.62 168 SER A N 1
ATOM 1320 C CA . SER A 1 168 ? 16.477 -8.766 -16.764 1.00 82.62 168 SER A CA 1
ATOM 1321 C C . SER A 1 168 ? 15.695 -8.922 -18.078 1.00 82.62 168 SER A C 1
ATOM 1323 O O . SER A 1 168 ? 15.852 -8.111 -18.990 1.00 82.62 168 SER A O 1
ATOM 1325 N N . LYS A 1 169 ? 14.830 -9.940 -18.193 1.00 74.12 169 LYS A N 1
ATOM 1326 C CA . LYS A 1 169 ? 14.048 -10.257 -19.404 1.00 74.12 169 LYS A CA 1
ATOM 1327 C C . LYS A 1 169 ? 12.556 -9.998 -19.184 1.00 74.12 169 LYS A C 1
ATOM 1329 O O . LYS A 1 169 ? 12.090 -9.997 -18.052 1.00 74.12 169 LYS A O 1
ATOM 1334 N N . THR A 1 170 ? 11.775 -9.794 -20.248 1.00 62.41 170 THR A N 1
ATOM 1335 C CA . THR A 1 170 ? 10.304 -9.827 -20.121 1.00 62.41 170 THR A CA 1
ATOM 1336 C C . THR A 1 170 ? 9.895 -11.231 -19.659 1.00 62.41 170 THR A C 1
ATOM 1338 O O . THR A 1 170 ? 10.269 -12.183 -20.345 1.00 62.41 170 THR A O 1
ATOM 1341 N N . PRO A 1 171 ? 9.161 -11.399 -18.543 1.00 57.62 171 PRO A N 1
ATOM 1342 C CA . PRO A 1 171 ? 8.559 -12.688 -18.226 1.00 57.62 171 PRO A CA 1
ATOM 1343 C C . PRO A 1 171 ? 7.562 -13.036 -19.334 1.00 57.62 171 PRO A C 1
ATOM 1345 O O . PRO A 1 171 ? 6.655 -12.250 -19.611 1.00 57.62 171 PRO A O 1
ATOM 1348 N N . THR A 1 172 ? 7.741 -14.172 -19.999 1.00 53.66 172 THR A N 1
ATOM 1349 C CA . THR A 1 172 ? 6.686 -14.746 -20.837 1.00 53.66 172 THR A CA 1
ATOM 1350 C C . THR A 1 172 ? 5.577 -15.247 -19.917 1.00 53.66 172 THR A C 1
ATOM 1352 O O . THR A 1 172 ? 5.870 -15.836 -18.881 1.00 53.66 172 TH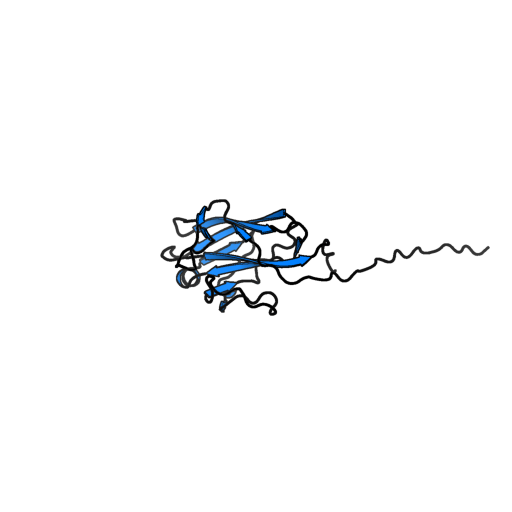R A O 1
ATOM 1355 N N . SER A 1 173 ? 4.315 -14.963 -20.244 1.00 48.81 173 SER A N 1
ATOM 1356 C CA . SER A 1 173 ? 3.18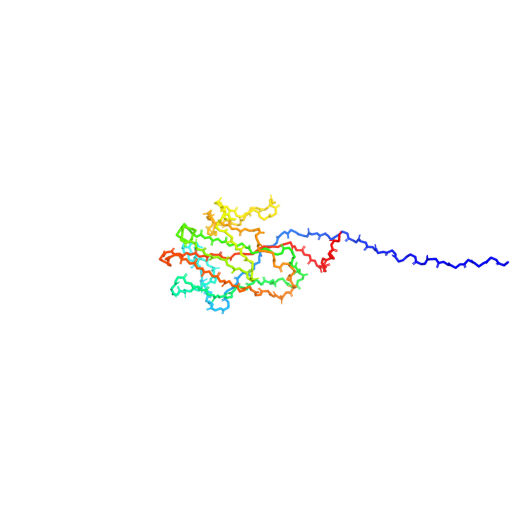3 -15.551 -19.528 1.00 48.81 173 SER A CA 1
ATOM 1357 C C . SER A 1 173 ? 3.213 -17.059 -19.747 1.00 48.81 173 SER A C 1
ATOM 1359 O O . SER A 1 173 ? 3.046 -17.502 -20.884 1.00 48.81 173 SER A O 1
ATOM 1361 N N . ASP A 1 174 ? 3.444 -17.825 -18.686 1.00 41.50 174 ASP A N 1
ATOM 1362 C CA . ASP A 1 174 ? 3.187 -19.2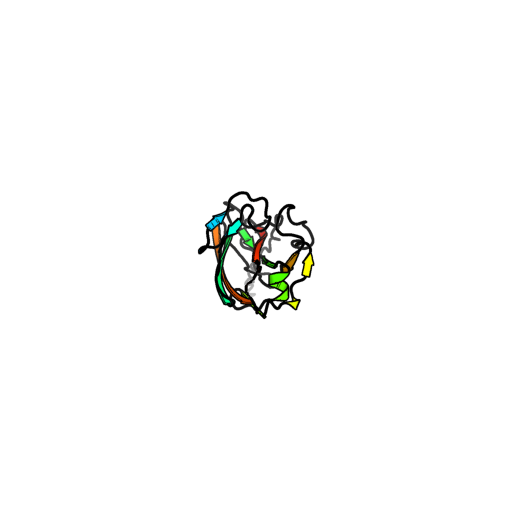60 -18.710 1.00 41.50 174 ASP A CA 1
ATOM 1363 C C . ASP A 1 174 ? 1.669 -19.434 -18.883 1.00 41.50 174 ASP A C 1
ATOM 1365 O O . ASP A 1 174 ? 0.890 -18.909 -18.082 1.00 41.50 174 ASP A O 1
ATOM 1369 N N . GLY A 1 175 ? 1.269 -20.051 -19.998 1.00 34.22 175 GLY A N 1
ATOM 1370 C CA . GLY A 1 175 ? -0.109 -20.478 -20.253 1.00 34.22 175 GLY A CA 1
ATOM 1371 C C . GLY A 1 175 ? -0.448 -21.756 -19.504 1.00 34.22 175 GLY A C 1
ATOM 1372 O O . GLY A 1 175 ? 0.486 -22.549 -19.247 1.00 34.22 175 GLY A O 1
#

Foldseek 3Di:
DDDDDDDPPPPPPPDPFPWDDKDWWDKEFPQFDAADADPPLLRHRYTDDDDDDFKDKGKMKTWQAAQQKKFFQKWKKKFKAPQQLVFWDWKAKQNFTDDSVQWDFFFDCVVVPDGDDPSHPPRGTMHGPRDGPGIADHRGMDMIMMITGTNDPPPIGMDMIMMGIIGRDPDDDDD

Secondary structure (DSSP, 8-state):
-------------------EEEEEEEEE-TTSEE----SSTTTTT-EE----SSEEEEEEEEEE--SS-EEEEEEEEEEE-HHHHHHEEEEEETTEE--GGG-EEE---GGGT-PPPTTSS-SEEEE-SS-EEEEE-TTEEEEEEEEEEES--TT--EEEEEEEEEESSPPP---